Protein AF-A0A1Y5I5E0-F1 (afdb_monomer_lite)

Structure (mmCIF, N/CA/C/O backbone):
data_AF-A0A1Y5I5E0-F1
#
_entry.id   AF-A0A1Y5I5E0-F1
#
loop_
_atom_site.group_PDB
_atom_site.id
_atom_site.type_symbol
_atom_site.label_atom_id
_atom_site.label_alt_id
_atom_site.label_comp_id
_atom_site.label_asym_id
_atom_site.label_entity_id
_atom_site.label_seq_id
_atom_site.pdbx_PDB_ins_code
_atom_site.Cartn_x
_atom_site.Cartn_y
_atom_site.Cartn_z
_atom_site.occupancy
_atom_site.B_iso_or_equiv
_atom_site.auth_seq_id
_atom_site.auth_comp_id
_atom_site.auth_asym_id
_atom_site.auth_atom_id
_atom_site.pdbx_PDB_model_num
ATOM 1 N N . MET A 1 1 ? 6.675 11.523 -14.257 1.00 61.28 1 MET A N 1
ATOM 2 C CA . MET A 1 1 ? 7.959 10.793 -14.127 1.00 61.28 1 MET A CA 1
ATOM 3 C C . MET A 1 1 ? 7.717 9.589 -13.233 1.00 61.28 1 MET A C 1
ATOM 5 O O . MET A 1 1 ? 6.987 9.756 -12.260 1.00 61.28 1 MET A O 1
ATOM 9 N N . SER A 1 2 ? 8.264 8.410 -13.565 1.00 84.62 2 SER A N 1
ATOM 10 C CA . SER A 1 2 ? 8.149 7.237 -12.679 1.00 84.62 2 SER A CA 1
ATOM 11 C C . SER A 1 2 ? 8.796 7.558 -11.331 1.00 84.62 2 SER A C 1
ATOM 13 O O . SER A 1 2 ? 9.891 8.120 -11.283 1.00 84.62 2 SER A O 1
ATOM 15 N N . GLY A 1 3 ? 8.088 7.255 -10.244 1.00 94.44 3 GLY A N 1
ATOM 16 C CA . GLY A 1 3 ? 8.585 7.404 -8.873 1.00 94.44 3 GLY A CA 1
ATOM 17 C C . GLY A 1 3 ? 9.298 6.163 -8.343 1.00 94.44 3 GLY A C 1
ATOM 18 O O . GLY A 1 3 ? 9.653 6.130 -7.165 1.00 94.44 3 GLY A O 1
ATOM 19 N N . PHE A 1 4 ? 9.458 5.128 -9.171 1.00 97.75 4 PHE A N 1
ATOM 20 C CA . PHE A 1 4 ? 10.002 3.848 -8.745 1.00 97.75 4 PHE A CA 1
ATOM 21 C C . PHE A 1 4 ? 11.510 3.913 -8.489 1.00 97.75 4 PHE A C 1
ATOM 23 O O . PHE A 1 4 ? 12.301 4.343 -9.327 1.00 97.75 4 PHE A O 1
ATOM 30 N N . VAL A 1 5 ? 11.916 3.397 -7.333 1.00 97.25 5 VAL A N 1
ATOM 31 C CA . VAL A 1 5 ? 13.308 3.175 -6.950 1.00 97.25 5 VAL A CA 1
ATOM 32 C C . VAL A 1 5 ? 13.503 1.687 -6.695 1.00 97.25 5 VAL A C 1
ATOM 34 O O . VAL A 1 5 ? 12.958 1.124 -5.741 1.00 97.25 5 VAL A O 1
ATOM 37 N N . SER A 1 6 ? 14.308 1.052 -7.541 1.00 97.62 6 SER A N 1
ATOM 38 C CA . SER A 1 6 ? 14.596 -0.379 -7.459 1.00 97.62 6 SER A CA 1
ATOM 39 C C . SER A 1 6 ? 15.284 -0.765 -6.145 1.00 97.62 6 SER A C 1
ATOM 41 O O . SER A 1 6 ? 16.175 -0.070 -5.649 1.00 97.62 6 SER A O 1
ATOM 43 N N . LYS A 1 7 ? 14.903 -1.924 -5.595 1.00 97.19 7 LYS A N 1
ATOM 44 C CA . LYS A 1 7 ? 15.641 -2.602 -4.528 1.00 97.19 7 LYS A CA 1
ATOM 45 C C . LYS A 1 7 ? 16.471 -3.730 -5.136 1.00 97.19 7 LYS A C 1
ATOM 47 O O . LYS A 1 7 ? 15.912 -4.664 -5.699 1.00 97.19 7 LYS A O 1
ATOM 52 N N . ASP A 1 8 ? 17.786 -3.691 -4.934 1.00 95.62 8 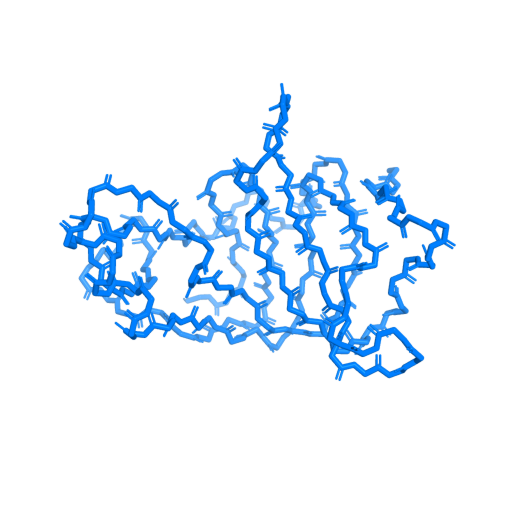ASP A N 1
ATOM 53 C CA . ASP A 1 8 ? 18.719 -4.735 -5.383 1.00 95.62 8 ASP A CA 1
ATOM 54 C C . ASP A 1 8 ? 18.631 -4.999 -6.905 1.00 95.62 8 ASP A C 1
ATOM 56 O O . ASP A 1 8 ? 18.681 -6.147 -7.334 1.00 95.62 8 ASP A O 1
ATOM 60 N N . GLN A 1 9 ? 18.449 -3.940 -7.708 1.00 95.88 9 GLN A N 1
ATOM 61 C CA . GLN A 1 9 ? 18.300 -3.990 -9.177 1.00 95.88 9 GLN A CA 1
ATOM 62 C C . GLN A 1 9 ? 17.100 -4.817 -9.683 1.00 95.88 9 GLN A C 1
ATOM 64 O O . GLN A 1 9 ? 17.037 -5.170 -10.858 1.00 95.88 9 GLN A O 1
ATOM 69 N N . ARG A 1 10 ? 16.117 -5.107 -8.822 1.00 97.38 10 ARG A N 1
ATOM 70 C CA . ARG A 1 10 ? 14.863 -5.757 -9.228 1.00 97.38 10 ARG A CA 1
ATOM 71 C C . ARG A 1 10 ? 14.026 -4.816 -10.108 1.00 97.38 10 ARG A C 1
ATOM 73 O O . ARG A 1 10 ? 14.005 -3.610 -9.830 1.00 97.38 10 ARG A O 1
ATOM 80 N N . PRO A 1 11 ? 13.331 -5.335 -11.133 1.00 97.00 11 PRO A N 1
ATOM 81 C CA . PRO A 1 11 ? 12.519 -4.516 -12.020 1.00 97.00 11 PRO A CA 1
ATOM 82 C C . PRO A 1 11 ? 11.303 -3.926 -11.297 1.00 97.00 11 PRO A C 1
ATOM 84 O O . PRO A 1 11 ? 10.827 -4.457 -10.286 1.00 97.00 11 PRO A O 1
ATOM 87 N N . GLU A 1 12 ? 10.803 -2.820 -11.843 1.00 97.81 12 GLU A N 1
ATOM 88 C CA . GLU A 1 12 ? 9.467 -2.316 -11.526 1.00 97.81 12 GLU A CA 1
ATOM 89 C C . GLU A 1 12 ? 8.427 -3.397 -11.876 1.00 97.81 12 GLU A C 1
ATOM 91 O O . GLU A 1 12 ? 8.617 -4.097 -12.875 1.00 97.81 12 GLU A O 1
ATOM 96 N N . PRO A 1 13 ? 7.365 -3.594 -11.069 1.00 97.88 13 PRO A N 1
ATOM 97 C CA . PRO A 1 13 ? 6.323 -4.545 -11.428 1.00 97.88 13 PRO A CA 1
ATOM 98 C C . PRO A 1 13 ? 5.703 -4.215 -12.785 1.00 97.88 13 PRO A C 1
ATOM 100 O O . PRO A 1 13 ? 5.530 -3.049 -13.143 1.00 97.88 13 PRO A O 1
ATOM 103 N N . GLU A 1 14 ? 5.305 -5.250 -13.512 1.00 97.06 14 GLU A N 1
ATOM 104 C CA . GLU A 1 14 ? 4.525 -5.072 -14.732 1.00 97.06 14 GLU A CA 1
ATOM 105 C C . GLU A 1 14 ? 3.117 -4.565 -14.395 1.00 97.06 14 GLU A C 1
ATOM 107 O O . GLU A 1 14 ? 2.578 -4.823 -13.311 1.00 97.06 14 GLU A O 1
ATOM 112 N N . LEU A 1 15 ? 2.490 -3.861 -15.341 1.00 97.19 15 LEU A N 1
ATOM 113 C CA . LEU A 1 15 ? 1.093 -3.463 -15.197 1.00 97.19 15 LEU A CA 1
ATOM 114 C C . LEU A 1 15 ? 0.214 -4.690 -14.939 1.00 97.19 15 LEU A C 1
ATOM 116 O O . LEU A 1 15 ? 0.399 -5.758 -15.515 1.00 97.19 15 LEU A O 1
ATOM 120 N N . SER A 1 16 ? -0.767 -4.520 -14.062 1.00 97.69 16 SER A N 1
ATOM 121 C CA . SER A 1 16 ? -1.657 -5.565 -13.554 1.00 97.69 16 SER A CA 1
ATOM 122 C C . SER A 1 16 ? -0.987 -6.686 -12.746 1.00 97.69 16 SER A C 1
ATOM 124 O O . SER A 1 16 ? -1.688 -7.569 -12.246 1.00 97.69 16 SER A O 1
ATOM 126 N N . GLN A 1 17 ? 0.333 -6.659 -12.522 1.00 98.00 17 GLN A N 1
ATOM 127 C CA . GLN A 1 17 ? 0.979 -7.633 -11.645 1.00 98.00 17 GLN A CA 1
ATOM 128 C C . GLN A 1 17 ? 0.425 -7.503 -10.220 1.00 98.00 17 GLN A C 1
ATOM 130 O O . GLN A 1 17 ? 0.343 -6.411 -9.654 1.00 98.00 17 GLN A O 1
ATOM 135 N N . ARG A 1 18 ? 0.059 -8.633 -9.600 1.00 98.19 18 ARG A N 1
ATOM 136 C CA . ARG A 1 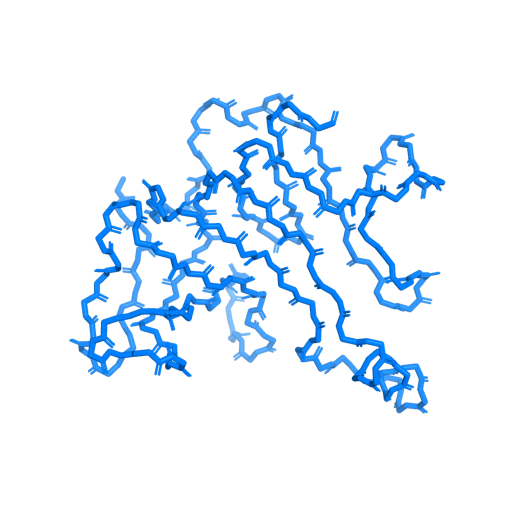18 ? -0.434 -8.627 -8.216 1.00 98.19 18 ARG A CA 1
ATOM 137 C C . ARG A 1 18 ? 0.702 -8.277 -7.255 1.00 98.19 18 ARG A C 1
ATOM 139 O O . ARG A 1 18 ? 1.705 -8.996 -7.174 1.00 98.19 18 ARG A O 1
ATOM 146 N N . VAL A 1 19 ? 0.509 -7.216 -6.479 1.00 98.75 19 VAL A N 1
ATOM 147 C CA . VAL A 1 19 ? 1.481 -6.718 -5.501 1.00 98.75 19 VAL A CA 1
ATOM 148 C C . VAL A 1 19 ? 0.828 -6.448 -4.150 1.00 98.75 19 VAL A C 1
ATOM 150 O O . VAL A 1 19 ? -0.389 -6.312 -4.021 1.00 98.75 19 VAL A O 1
ATOM 153 N N . LYS A 1 20 ? 1.665 -6.369 -3.121 1.00 98.50 20 LYS A N 1
ATOM 154 C CA . LYS A 1 20 ? 1.337 -5.841 -1.800 1.00 98.50 20 LYS A CA 1
ATOM 155 C C . LYS A 1 20 ? 2.148 -4.567 -1.586 1.00 98.50 20 LYS A C 1
ATOM 157 O O . LYS A 1 20 ? 3.365 -4.591 -1.739 1.00 98.50 20 LYS A O 1
ATOM 162 N N . VAL A 1 21 ? 1.501 -3.499 -1.141 1.00 98.62 21 VAL A N 1
ATOM 163 C CA . VAL A 1 21 ? 2.128 -2.202 -0.878 1.00 98.62 21 VAL A CA 1
ATOM 164 C C . VAL A 1 21 ? 1.916 -1.811 0.580 1.00 98.62 21 VAL A C 1
ATOM 166 O O . VAL A 1 21 ? 0.812 -1.925 1.116 1.00 98.62 21 VAL A O 1
ATOM 169 N N . HIS A 1 22 ? 2.976 -1.367 1.251 1.00 98.12 22 HIS A N 1
ATOM 170 C CA . HIS A 1 22 ? 2.897 -0.880 2.628 1.00 98.12 22 HIS A CA 1
ATOM 171 C C . HIS A 1 22 ? 3.866 0.268 2.872 1.00 98.12 22 HIS A C 1
ATOM 173 O O . HIS A 1 22 ? 4.904 0.363 2.223 1.00 98.12 22 HIS A O 1
ATOM 179 N N . ARG A 1 23 ? 3.568 1.115 3.859 1.00 96.81 23 ARG A N 1
ATOM 180 C CA . ARG A 1 23 ? 4.475 2.197 4.246 1.00 96.81 23 ARG A CA 1
ATOM 181 C C . ARG A 1 23 ? 5.819 1.624 4.700 1.00 96.81 23 ARG A C 1
ATOM 183 O O . ARG A 1 23 ? 5.860 0.671 5.488 1.00 96.81 23 ARG A O 1
ATOM 190 N N . ASN A 1 24 ? 6.912 2.205 4.218 1.00 96.88 24 ASN A N 1
ATOM 191 C CA . ASN A 1 24 ? 8.248 1.871 4.686 1.00 96.88 24 ASN A CA 1
ATOM 192 C C . ASN A 1 24 ? 8.540 2.640 5.981 1.00 96.88 24 ASN A C 1
ATOM 194 O O . ASN A 1 24 ? 8.749 3.850 5.964 1.00 96.88 24 ASN A O 1
ATOM 198 N N . LEU A 1 25 ? 8.554 1.931 7.110 1.00 94.44 25 LEU A N 1
ATOM 199 C CA . LEU A 1 25 ? 8.826 2.530 8.422 1.00 94.44 25 LEU A CA 1
ATOM 200 C C . LEU A 1 25 ? 10.307 2.888 8.632 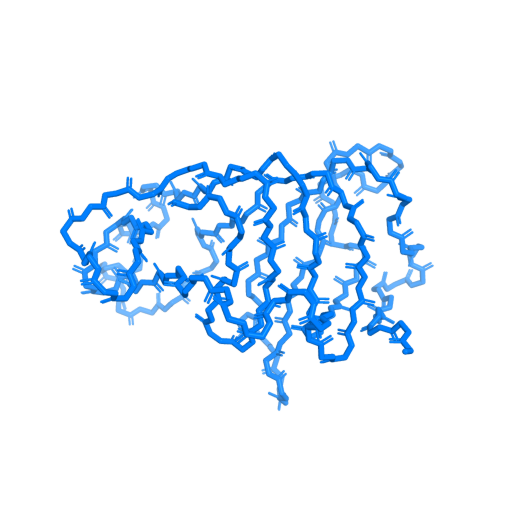1.00 94.44 25 LEU A C 1
ATOM 202 O O . LEU A 1 25 ? 10.618 3.627 9.556 1.00 94.44 25 LEU A O 1
ATOM 206 N N . ASN A 1 26 ? 11.199 2.390 7.770 1.00 93.88 26 ASN A N 1
ATOM 207 C CA . ASN A 1 26 ? 12.644 2.618 7.845 1.00 93.88 26 ASN A CA 1
ATOM 208 C C . ASN A 1 26 ? 13.129 3.691 6.854 1.00 93.88 26 ASN A C 1
ATOM 210 O O . ASN A 1 26 ? 14.336 3.856 6.668 1.00 93.88 26 ASN A O 1
ATOM 214 N N . ALA A 1 27 ? 12.215 4.386 6.172 1.00 92.50 27 ALA A N 1
ATOM 215 C CA . ALA A 1 27 ? 12.576 5.478 5.278 1.00 92.50 27 ALA A CA 1
ATOM 216 C C . ALA A 1 27 ? 13.218 6.623 6.084 1.00 92.50 27 ALA A C 1
ATOM 218 O O . ALA A 1 27 ? 12.640 7.094 7.059 1.00 92.50 27 ALA A O 1
ATOM 219 N N . LYS A 1 28 ? 14.416 7.067 5.680 1.00 87.81 28 LYS A N 1
ATOM 220 C CA . LYS A 1 28 ? 15.169 8.144 6.357 1.00 87.81 28 LYS A CA 1
ATOM 221 C C . LYS A 1 28 ? 14.848 9.555 5.835 1.00 87.81 28 LYS A C 1
ATOM 223 O O . LYS A 1 28 ? 15.443 10.516 6.304 1.00 87.81 28 LYS A O 1
ATOM 228 N N . GLY A 1 29 ? 13.951 9.671 4.856 1.00 88.06 29 GLY A N 1
ATOM 229 C CA . GLY A 1 29 ? 13.588 10.929 4.199 1.00 88.06 29 GLY A CA 1
ATOM 230 C C . GLY A 1 29 ? 12.078 11.051 4.016 1.00 88.06 29 GLY A C 1
ATOM 231 O O . GLY A 1 29 ? 11.314 10.698 4.915 1.00 88.06 29 GLY A O 1
ATOM 232 N N . ALA A 1 30 ? 11.650 11.527 2.845 1.00 88.94 30 ALA A N 1
ATOM 233 C CA . ALA A 1 30 ? 10.232 11.595 2.504 1.00 88.94 30 ALA A CA 1
ATOM 234 C C . ALA A 1 30 ? 9.551 10.213 2.643 1.00 88.94 30 ALA A C 1
ATOM 236 O O . ALA A 1 30 ? 10.192 9.184 2.389 1.00 88.94 30 ALA A O 1
ATOM 237 N N . PRO A 1 31 ? 8.268 10.158 3.057 1.00 92.56 31 PRO A N 1
ATOM 238 C CA . PRO A 1 31 ? 7.530 8.906 3.133 1.00 92.56 31 PRO A CA 1
ATOM 239 C C . PRO A 1 31 ? 7.523 8.185 1.784 1.00 92.56 31 PRO A C 1
ATOM 241 O O . PRO A 1 31 ? 7.158 8.758 0.764 1.00 92.56 31 PRO A O 1
ATOM 244 N N . VAL A 1 32 ? 7.897 6.909 1.804 1.00 97.25 32 VAL A N 1
ATOM 245 C CA . VAL A 1 32 ? 7.796 6.017 0.648 1.00 97.25 32 VAL A CA 1
ATOM 246 C C . VAL A 1 32 ? 7.121 4.717 1.052 1.00 97.25 32 VAL A C 1
ATOM 248 O O . VAL A 1 32 ? 7.116 4.317 2.225 1.00 97.25 32 VAL A O 1
ATOM 251 N N . TYR A 1 33 ? 6.577 4.031 0.061 1.00 98.31 33 TYR A N 1
ATOM 252 C CA . TYR A 1 33 ? 5.941 2.738 0.207 1.00 98.31 33 TYR A CA 1
ATOM 253 C C . TYR A 1 33 ? 6.837 1.652 -0.377 1.00 98.31 33 TYR A C 1
ATOM 255 O O . TYR A 1 33 ? 7.456 1.833 -1.419 1.00 98.31 33 TYR A O 1
ATOM 263 N N . SER A 1 34 ? 6.933 0.522 0.317 1.00 98.62 34 SER A N 1
ATOM 264 C CA . SER A 1 34 ? 7.566 -0.692 -0.188 1.00 98.62 34 SER A CA 1
ATOM 265 C C . SER A 1 34 ? 6.577 -1.465 -1.048 1.00 98.62 34 SER A C 1
ATOM 267 O O . SER A 1 34 ? 5.452 -1.719 -0.613 1.00 98.62 34 SER A O 1
ATOM 269 N N . ILE A 1 35 ? 7.028 -1.889 -2.227 1.00 98.75 35 ILE A N 1
ATOM 270 C CA . ILE A 1 35 ? 6.255 -2.696 -3.171 1.00 98.75 35 ILE A CA 1
ATOM 271 C C . ILE A 1 35 ? 6.776 -4.129 -3.104 1.00 98.75 35 ILE A C 1
ATOM 273 O O . ILE A 1 35 ? 7.957 -4.382 -3.337 1.00 98.75 35 ILE A O 1
ATOM 277 N N . VAL A 1 36 ? 5.905 -5.070 -2.756 1.00 98.81 36 VAL A N 1
ATOM 278 C CA . VAL A 1 36 ? 6.205 -6.499 -2.628 1.00 98.81 36 VAL A CA 1
ATOM 279 C C . VAL A 1 36 ? 5.504 -7.248 -3.751 1.00 98.81 36 VAL A C 1
ATOM 281 O O . VAL A 1 36 ? 4.277 -7.218 -3.835 1.00 98.81 36 VAL A O 1
ATOM 284 N N . ALA A 1 37 ? 6.260 -7.958 -4.585 1.00 98.50 37 ALA A N 1
ATOM 285 C CA . ALA A 1 37 ? 5.671 -8.797 -5.622 1.00 98.50 37 ALA A CA 1
ATOM 286 C C . ALA A 1 37 ? 4.961 -10.002 -4.988 1.00 98.50 37 ALA A C 1
ATOM 288 O O . ALA A 1 37 ? 5.517 -10.664 -4.112 1.00 98.50 37 ALA A O 1
ATOM 289 N N . LEU A 1 38 ? 3.736 -10.315 -5.419 1.00 98.38 38 LEU A N 1
ATOM 290 C CA . LEU A 1 38 ? 2.998 -11.506 -4.961 1.00 98.38 38 LEU A CA 1
ATOM 291 C C . LEU A 1 38 ? 3.008 -12.647 -5.991 1.00 98.38 38 LEU A C 1
ATOM 293 O O . LEU A 1 38 ? 2.453 -13.720 -5.749 1.00 98.38 38 LEU A O 1
ATOM 297 N N . SER A 1 39 ? 3.680 -12.432 -7.118 1.00 95.25 39 SER A N 1
ATOM 298 C CA . SER A 1 39 ? 3.833 -13.356 -8.241 1.00 95.25 39 SER A CA 1
ATOM 299 C C . SER A 1 39 ? 5.194 -13.144 -8.922 1.00 95.25 39 SER A C 1
ATOM 301 O O . SER A 1 39 ? 5.922 -12.214 -8.567 1.00 95.25 39 SER A O 1
ATOM 303 N N . GLY A 1 40 ? 5.537 -14.010 -9.879 1.00 93.31 40 GLY A N 1
ATOM 304 C CA . GLY A 1 40 ? 6.787 -13.931 -10.641 1.00 93.31 40 GLY A CA 1
ATOM 305 C C . GLY A 1 40 ? 8.033 -14.350 -9.853 1.00 93.31 40 GLY A C 1
ATOM 306 O O . GLY A 1 40 ? 7.950 -14.880 -8.743 1.00 93.31 40 GLY A O 1
ATOM 307 N N . GLU A 1 41 ? 9.205 -14.098 -10.436 1.00 94.56 41 GLU A N 1
ATOM 308 C CA . GLU A 1 41 ? 10.512 -14.511 -9.901 1.00 94.56 41 GLU A CA 1
ATOM 309 C C . GLU A 1 41 ? 10.807 -13.925 -8.507 1.00 94.56 41 GLU A C 1
ATOM 311 O O . GLU A 1 41 ? 11.424 -14.558 -7.647 1.00 94.56 41 GLU A O 1
ATOM 316 N N . HIS A 1 42 ? 10.333 -12.707 -8.245 1.00 96.75 42 HIS A N 1
ATOM 317 C CA . HIS A 1 42 ? 10.561 -11.999 -6.985 1.00 96.75 42 HIS A CA 1
ATOM 318 C C . HIS A 1 42 ? 9.400 -12.129 -5.992 1.00 96.75 42 HIS A C 1
ATOM 320 O O . HIS A 1 42 ? 9.259 -11.297 -5.093 1.00 96.75 42 HIS A O 1
ATOM 326 N N . LYS A 1 43 ? 8.574 -13.176 -6.117 1.00 97.75 43 LYS A N 1
ATOM 327 C CA . LYS A 1 43 ? 7.445 -13.432 -5.214 1.00 97.75 43 LYS A CA 1
ATOM 328 C C . LYS A 1 43 ? 7.855 -13.347 -3.738 1.00 97.75 43 LYS A C 1
ATOM 330 O O . LYS A 1 43 ? 8.839 -13.944 -3.304 1.00 97.75 43 LYS A O 1
ATOM 335 N N . ASN A 1 44 ? 7.047 -12.627 -2.962 1.00 97.75 44 ASN A N 1
ATOM 336 C CA . ASN A 1 44 ? 7.218 -12.307 -1.544 1.00 97.75 44 ASN A CA 1
ATOM 337 C C . ASN A 1 44 ? 8.467 -11.474 -1.204 1.00 97.75 44 ASN A C 1
ATOM 339 O O . ASN A 1 44 ? 8.825 -11.366 -0.030 1.00 97.75 44 ASN A O 1
ATOM 343 N N . LYS A 1 45 ? 9.115 -10.849 -2.193 1.00 98.12 45 LYS A N 1
ATOM 344 C CA . LYS A 1 45 ? 10.243 -9.933 -1.985 1.00 98.12 45 LYS A CA 1
ATOM 345 C C . LYS A 1 45 ? 9.825 -8.497 -2.287 1.00 98.12 45 LYS A C 1
ATOM 347 O O . LYS A 1 45 ? 9.011 -8.246 -3.172 1.00 98.12 45 LYS A O 1
ATOM 352 N N . VAL A 1 46 ? 10.411 -7.546 -1.556 1.00 98.50 46 VAL A N 1
ATOM 353 C CA . VAL A 1 46 ? 10.317 -6.119 -1.900 1.00 98.50 46 VAL A CA 1
ATOM 354 C C . VAL A 1 46 ? 11.079 -5.902 -3.206 1.00 98.50 46 VAL A C 1
ATOM 356 O O . VAL A 1 46 ? 12.277 -6.172 -3.246 1.00 98.50 46 VAL A O 1
ATOM 359 N N . VAL A 1 47 ? 10.417 -5.443 -4.262 1.00 98.50 47 VAL A N 1
ATOM 360 C CA . VAL A 1 47 ? 11.057 -5.167 -5.563 1.00 98.50 47 VAL A CA 1
ATOM 361 C C . VAL A 1 47 ? 11.557 -3.730 -5.668 1.00 98.50 47 VAL A C 1
ATOM 363 O O . VAL A 1 47 ? 12.552 -3.463 -6.329 1.00 98.50 47 VAL A O 1
ATOM 366 N N . GLY A 1 48 ? 10.938 -2.814 -4.932 1.00 98.25 48 GLY A N 1
ATOM 367 C CA . GLY A 1 48 ? 11.360 -1.425 -4.891 1.00 98.25 48 GLY A CA 1
ATOM 368 C C . GLY A 1 48 ? 10.480 -0.586 -3.987 1.00 98.25 48 GLY A C 1
ATOM 369 O O . GLY A 1 48 ? 9.711 -1.106 -3.166 1.00 98.25 48 GLY A O 1
ATOM 370 N N . TYR A 1 49 ? 10.631 0.719 -4.138 1.00 98.25 49 TYR A N 1
ATOM 371 C CA . TYR A 1 49 ? 9.936 1.723 -3.354 1.00 98.25 49 TYR A CA 1
ATOM 372 C C . TYR A 1 49 ? 9.435 2.840 -4.256 1.00 98.25 49 TYR A C 1
ATOM 374 O O . TYR A 1 49 ? 10.071 3.135 -5.262 1.00 98.25 49 TYR A O 1
ATOM 382 N N . ALA A 1 50 ? 8.349 3.496 -3.868 1.00 98.00 50 ALA A N 1
ATOM 383 C CA . ALA A 1 50 ? 7.916 4.730 -4.510 1.00 98.00 50 ALA A CA 1
ATOM 384 C C . ALA A 1 50 ? 7.194 5.642 -3.505 1.00 98.00 50 ALA A C 1
ATOM 386 O O . ALA A 1 50 ? 6.602 5.131 -2.545 1.00 98.00 50 ALA A O 1
ATOM 387 N N . PRO A 1 51 ? 7.235 6.974 -3.685 1.00 97.44 51 PRO A N 1
ATOM 388 C CA . PRO A 1 51 ? 6.416 7.904 -2.905 1.00 97.44 51 PRO A CA 1
ATOM 389 C C . PRO A 1 51 ? 4.920 7.644 -3.093 1.00 97.44 51 PRO A C 1
ATOM 391 O O . PRO A 1 51 ? 4.165 7.622 -2.119 1.00 97.44 51 PRO A O 1
ATOM 394 N N . SER A 1 52 ? 4.527 7.385 -4.343 1.00 97.56 52 SER A N 1
ATOM 395 C CA . SER A 1 52 ? 3.166 7.068 -4.736 1.00 97.56 52 SER A CA 1
ATOM 396 C C . SER A 1 52 ? 3.101 5.768 -5.536 1.00 97.56 52 SER A C 1
ATOM 398 O O . SER A 1 52 ? 3.933 5.528 -6.409 1.00 97.56 52 SER A O 1
ATOM 400 N N . VAL A 1 53 ? 2.129 4.913 -5.207 1.00 98.38 53 VAL A N 1
ATOM 401 C CA . VAL A 1 53 ? 1.874 3.637 -5.889 1.00 98.38 53 VAL A CA 1
ATOM 402 C C . VAL A 1 53 ? 0.387 3.512 -6.126 1.00 98.38 53 VAL A C 1
ATOM 404 O O . VAL A 1 53 ? -0.403 3.546 -5.180 1.00 98.38 53 VAL A O 1
ATOM 407 N N . GLU A 1 54 ? 0.019 3.336 -7.384 1.00 98.12 54 GLU A N 1
ATOM 408 C CA . GLU A 1 54 ? -1.359 3.134 -7.781 1.00 98.12 54 GLU A CA 1
ATOM 409 C C . GLU A 1 54 ? -1.675 1.645 -7.948 1.00 98.12 54 GLU A C 1
ATOM 411 O O . GLU A 1 54 ? -0.888 0.876 -8.511 1.00 98.12 54 GLU A O 1
ATOM 416 N N . LEU A 1 55 ? -2.841 1.245 -7.446 1.00 98.50 55 LEU A N 1
ATOM 417 C CA . LEU A 1 55 ? -3.377 -0.102 -7.509 1.00 98.50 55 LEU A CA 1
ATOM 418 C C . LEU A 1 55 ? -4.841 -0.092 -7.974 1.00 98.50 55 LEU A C 1
ATOM 420 O O . LEU A 1 55 ? -5.606 0.799 -7.604 1.00 98.50 55 LEU A O 1
ATOM 424 N N . ALA A 1 56 ? -5.239 -1.144 -8.685 1.00 98.19 56 ALA A N 1
ATOM 425 C CA . ALA A 1 56 ? -6.634 -1.499 -8.955 1.00 98.19 56 ALA A CA 1
ATOM 426 C C . ALA A 1 56 ? -7.042 -2.780 -8.197 1.00 98.19 56 ALA A C 1
ATOM 428 O O . ALA A 1 56 ? -6.176 -3.560 -7.784 1.00 98.19 56 ALA A O 1
ATOM 429 N N . ASP A 1 57 ? -8.346 -3.010 -8.011 1.00 97.62 57 ASP A N 1
ATOM 430 C CA . ASP A 1 57 ? -8.917 -4.177 -7.311 1.00 97.62 57 ASP A CA 1
ATOM 431 C C . ASP A 1 57 ? -8.266 -4.416 -5.940 1.00 97.62 57 ASP A C 1
ATOM 433 O O . ASP A 1 57 ? -7.645 -5.461 -5.664 1.00 97.62 57 ASP A O 1
ATOM 437 N N . VAL A 1 58 ? -8.348 -3.383 -5.104 1.00 98.31 58 VAL A N 1
ATOM 438 C CA . VAL A 1 58 ? -7.544 -3.242 -3.897 1.00 98.31 58 VAL A CA 1
ATOM 439 C C . VAL A 1 58 ? -8.249 -3.859 -2.700 1.00 98.31 58 VAL A C 1
ATOM 441 O O . VAL A 1 58 ? -9.380 -3.519 -2.377 1.00 98.31 58 VAL A O 1
ATOM 444 N N . GLU A 1 59 ? -7.537 -4.714 -1.976 1.00 98.25 59 GLU A N 1
ATOM 445 C CA . GLU A 1 59 ? -7.917 -5.215 -0.659 1.00 98.25 59 GLU A CA 1
ATOM 446 C C . GLU A 1 59 ? -7.012 -4.611 0.414 1.00 98.25 59 GLU A C 1
ATOM 448 O O . GLU A 1 59 ? -5.783 -4.735 0.360 1.00 98.25 59 GLU A O 1
ATOM 453 N N . LEU A 1 60 ? -7.617 -4.019 1.439 1.00 98.19 60 LEU A N 1
ATOM 454 C CA . LEU A 1 60 ? -6.904 -3.487 2.594 1.00 98.19 60 LEU A CA 1
ATOM 455 C C . LEU A 1 60 ? -6.845 -4.546 3.687 1.00 98.19 60 LEU A C 1
ATOM 457 O O . LEU A 1 60 ? -7.865 -5.059 4.152 1.00 98.19 60 LEU A O 1
ATOM 461 N N . LYS A 1 61 ? -5.630 -4.880 4.114 1.00 98.12 61 LYS A N 1
ATOM 462 C CA . LYS A 1 61 ? -5.389 -5.955 5.078 1.00 98.12 61 LYS A CA 1
ATOM 463 C C . LYS A 1 61 ? -4.670 -5.428 6.302 1.00 98.12 61 LYS A C 1
ATOM 465 O O . LYS A 1 61 ? -3.781 -4.585 6.208 1.00 98.12 61 LYS A O 1
ATOM 470 N N . VAL A 1 62 ? -5.042 -5.985 7.451 1.00 98.00 62 VAL A N 1
ATOM 471 C CA . VAL A 1 62 ? -4.400 -5.757 8.746 1.00 98.00 62 VAL A CA 1
ATOM 472 C C . VAL A 1 62 ? -4.152 -7.115 9.398 1.00 98.00 62 VAL A C 1
ATOM 474 O O . VAL A 1 62 ? -5.073 -7.909 9.573 1.00 98.00 62 VAL A O 1
ATOM 477 N N . SER A 1 63 ? -2.907 -7.396 9.775 1.00 97.38 63 SER A N 1
ATOM 478 C CA . SER A 1 63 ? -2.563 -8.555 10.599 1.00 97.38 63 SER A CA 1
ATOM 479 C C . SER A 1 63 ? -2.970 -8.290 12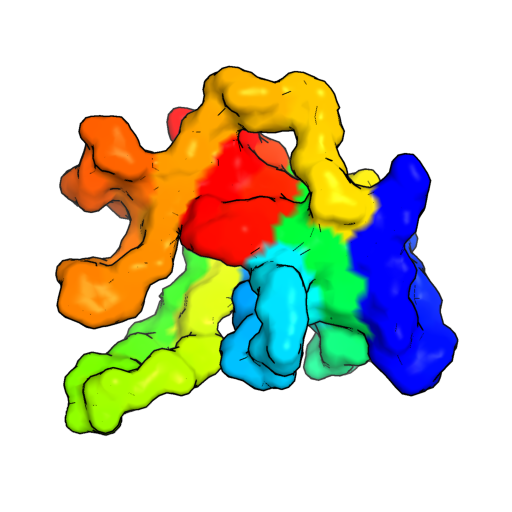.048 1.00 97.38 63 SER A C 1
ATOM 481 O O . SER A 1 63 ? -2.297 -7.540 12.756 1.00 97.38 63 SER A O 1
ATOM 483 N N . ALA A 1 64 ? -4.040 -8.935 12.520 1.00 97.06 64 ALA A N 1
ATOM 484 C CA . ALA A 1 64 ? -4.511 -8.792 13.901 1.00 97.06 64 ALA A CA 1
ATOM 485 C C . ALA A 1 64 ? -3.465 -9.246 14.940 1.00 97.06 64 ALA A C 1
ATOM 487 O O . ALA A 1 64 ? -3.371 -8.685 16.030 1.00 97.06 64 ALA A O 1
ATOM 488 N N . ALA A 1 65 ? -2.648 -10.256 14.621 1.00 96.50 65 ALA A N 1
ATOM 489 C CA . ALA A 1 65 ? -1.566 -10.704 15.500 1.00 96.50 65 ALA A CA 1
ATOM 490 C C . ALA A 1 65 ? -0.469 -9.635 15.642 1.00 96.50 65 ALA A C 1
ATOM 492 O O . ALA A 1 65 ? -0.063 -9.302 16.756 1.00 96.50 65 ALA A O 1
ATOM 493 N N . SER A 1 66 ? -0.029 -9.054 14.525 1.00 96.25 66 SER A N 1
ATOM 494 C CA . SER A 1 66 ? 1.002 -8.011 14.526 1.00 96.25 66 SER A CA 1
ATOM 495 C C . SER A 1 66 ? 0.476 -6.676 15.066 1.00 96.25 66 SER A C 1
ATOM 497 O O . SER A 1 66 ? 1.225 -5.962 15.728 1.00 96.25 66 SER A O 1
ATOM 499 N N . HIS A 1 67 ? -0.809 -6.367 14.864 1.00 97.50 67 HIS A N 1
ATOM 500 C CA . HIS A 1 67 ? -1.474 -5.205 15.464 1.00 97.50 67 HIS A CA 1
ATOM 501 C C . HIS A 1 67 ? -1.535 -5.308 16.992 1.00 97.50 67 HIS A C 1
ATOM 503 O O . HIS A 1 67 ? -1.106 -4.382 17.674 1.00 97.50 67 HIS A O 1
ATOM 509 N N . ARG A 1 68 ? -1.933 -6.465 17.547 1.00 97.12 68 ARG A N 1
ATOM 510 C CA . ARG A 1 68 ? -1.867 -6.715 19.002 1.00 97.12 68 ARG A CA 1
ATOM 511 C C . ARG A 1 68 ? -0.465 -6.475 19.561 1.00 97.12 68 ARG A C 1
ATOM 513 O O . ARG A 1 68 ? -0.323 -5.919 20.646 1.00 97.12 68 ARG A O 1
ATOM 520 N N . ARG A 1 69 ? 0.570 -6.856 18.806 1.00 97.06 69 ARG A N 1
ATOM 521 C CA . ARG A 1 69 ? 1.964 -6.572 19.161 1.00 97.06 69 ARG A CA 1
ATOM 522 C C . ARG A 1 69 ? 2.264 -5.068 19.182 1.00 97.06 69 ARG A C 1
ATOM 524 O O . ARG A 1 69 ? 2.885 -4.622 20.137 1.00 97.06 69 ARG A O 1
ATOM 531 N N . VAL A 1 70 ? 1.798 -4.299 18.191 1.00 96.94 70 VAL A N 1
ATOM 532 C CA . VAL A 1 70 ? 1.940 -2.827 18.174 1.00 96.94 70 VAL A CA 1
ATOM 533 C C . VAL A 1 70 ? 1.295 -2.190 19.398 1.00 96.94 70 VAL A C 1
ATOM 535 O O . VAL A 1 70 ? 1.921 -1.350 20.032 1.00 96.94 70 VAL A O 1
ATOM 538 N N . ILE A 1 71 ? 0.079 -2.606 19.759 1.00 97.62 71 ILE A N 1
ATOM 539 C CA . ILE A 1 71 ? -0.615 -2.073 20.940 1.00 97.62 71 ILE A CA 1
ATOM 540 C C . ILE A 1 71 ? 0.144 -2.405 22.225 1.00 97.62 71 ILE A C 1
ATOM 542 O O . ILE A 1 71 ? 0.345 -1.531 23.059 1.00 97.62 71 ILE A O 1
ATOM 546 N N . ARG A 1 72 ? 0.602 -3.653 22.370 1.00 97.44 72 ARG A N 1
ATOM 547 C CA . ARG A 1 72 ? 1.338 -4.100 23.558 1.00 97.44 72 ARG A CA 1
ATOM 548 C C . ARG A 1 72 ? 2.679 -3.388 23.723 1.00 97.44 72 ARG A C 1
ATOM 550 O O . ARG A 1 72 ? 3.052 -3.049 24.837 1.00 97.44 72 ARG A O 1
ATOM 557 N N . GLU A 1 73 ? 3.428 -3.236 22.636 1.00 97.06 73 GLU A N 1
ATOM 558 C CA . GLU A 1 73 ? 4.794 -2.699 22.674 1.00 97.06 73 GLU A CA 1
ATOM 559 C C . GLU A 1 73 ? 4.825 -1.171 22.545 1.00 97.06 73 GLU A C 1
ATOM 561 O O . GLU A 1 73 ? 5.853 -0.565 22.818 1.00 97.06 73 GLU A O 1
ATOM 566 N N . GLY A 1 74 ? 3.733 -0.533 22.109 1.00 96.19 74 GLY A N 1
ATOM 567 C CA . GLY A 1 74 ? 3.686 0.910 21.845 1.00 96.19 74 GLY A CA 1
ATOM 568 C C . GLY A 1 74 ? 4.525 1.347 20.636 1.00 96.19 74 GLY A C 1
ATOM 569 O O . GLY A 1 74 ? 4.633 2.536 20.348 1.00 96.19 74 GLY A O 1
ATOM 570 N N . VAL A 1 75 ? 5.109 0.396 19.899 1.00 94.81 75 VAL A N 1
ATOM 571 C CA . VAL A 1 75 ? 6.019 0.647 18.777 1.00 94.81 75 VAL A CA 1
ATOM 572 C C . VAL A 1 75 ? 5.389 0.162 17.476 1.00 94.81 75 VAL A C 1
ATOM 574 O O . VAL A 1 75 ? 4.889 -0.960 17.375 1.00 94.81 75 VAL A O 1
ATOM 577 N N . ARG A 1 76 ? 5.420 1.013 16.443 1.00 93.75 76 ARG A N 1
ATOM 578 C CA . ARG A 1 76 ? 4.904 0.667 15.112 1.00 93.75 76 ARG A CA 1
ATOM 579 C C . ARG A 1 76 ? 5.743 -0.448 14.486 1.00 93.75 76 ARG A C 1
ATOM 581 O O . ARG A 1 76 ? 6.965 -0.372 14.443 1.00 93.75 76 ARG A O 1
ATOM 588 N N . ASN A 1 77 ? 5.067 -1.435 13.911 1.00 95.88 77 ASN A N 1
ATOM 589 C CA . ASN A 1 77 ? 5.648 -2.420 13.001 1.00 95.88 77 ASN A CA 1
ATOM 590 C C . ASN A 1 77 ? 4.842 -2.441 11.692 1.00 95.88 77 ASN A C 1
ATOM 592 O O . ASN A 1 77 ? 3.748 -1.876 11.625 1.00 95.88 77 ASN A O 1
ATOM 596 N N . VAL A 1 78 ? 5.363 -3.070 10.638 1.00 96.31 78 VAL A N 1
ATOM 597 C CA . VAL A 1 78 ? 4.577 -3.276 9.414 1.00 96.31 78 VAL A CA 1
ATOM 598 C C . VAL A 1 78 ? 3.564 -4.391 9.665 1.00 96.31 78 VAL A C 1
ATOM 600 O O . VAL A 1 78 ? 3.934 -5.550 9.838 1.00 96.31 78 VAL A O 1
ATOM 603 N N . HIS A 1 79 ? 2.281 -4.044 9.654 1.00 96.94 79 HIS A N 1
ATOM 604 C CA . HIS A 1 79 ? 1.180 -4.996 9.848 1.00 96.94 79 HIS A CA 1
ATOM 605 C C . HIS A 1 79 ? -0.063 -4.678 9.026 1.00 96.94 79 HIS A C 1
ATOM 607 O O . HIS A 1 79 ? -1.023 -5.442 9.077 1.00 96.94 79 HIS A O 1
ATOM 613 N N . SER A 1 80 ? -0.054 -3.583 8.275 1.00 97.62 80 SER A N 1
ATOM 614 C CA . SER A 1 80 ? -1.122 -3.229 7.358 1.00 97.62 80 SER A CA 1
ATOM 615 C C . SER A 1 80 ? -0.567 -3.008 5.960 1.00 97.62 80 SER A C 1
ATOM 617 O O . SER A 1 80 ? 0.602 -2.644 5.794 1.00 97.62 80 SER A O 1
ATOM 619 N N . TRP A 1 81 ? -1.379 -3.313 4.953 1.00 98.38 81 TRP A N 1
ATOM 620 C CA . TRP A 1 81 ? -0.998 -3.178 3.554 1.00 98.38 81 TRP A CA 1
ATOM 621 C C . TRP A 1 81 ? -2.213 -3.158 2.629 1.00 98.38 81 TRP A C 1
ATOM 623 O O . TRP A 1 81 ? -3.259 -3.718 2.958 1.00 98.38 81 TRP A O 1
ATOM 633 N N . ALA A 1 82 ? -2.031 -2.562 1.456 1.00 98.50 82 ALA A N 1
ATOM 634 C CA . ALA A 1 82 ? -2.937 -2.678 0.322 1.00 98.50 82 ALA A CA 1
ATOM 635 C C . ALA A 1 82 ? -2.439 -3.801 -0.598 1.00 98.50 82 ALA A C 1
ATOM 637 O O . ALA A 1 82 ? -1.240 -3.907 -0.856 1.00 98.50 82 ALA A O 1
ATOM 638 N N . VAL A 1 83 ? -3.330 -4.672 -1.059 1.00 98.69 83 VAL A N 1
ATOM 639 C CA . VAL A 1 83 ? -3.037 -5.702 -2.066 1.00 98.69 83 VAL A CA 1
ATOM 640 C C . VAL A 1 83 ? -3.879 -5.411 -3.287 1.00 98.69 83 VAL A C 1
ATOM 642 O O . VAL A 1 83 ? -5.089 -5.312 -3.158 1.00 98.69 83 VAL A O 1
ATOM 645 N N . GLY A 1 84 ? -3.260 -5.306 -4.453 1.00 98.38 84 GLY A N 1
ATOM 646 C CA . GLY A 1 84 ? -3.949 -4.900 -5.671 1.00 98.38 84 GLY A CA 1
ATOM 647 C C . GLY A 1 84 ? -3.168 -5.264 -6.925 1.00 98.38 84 GLY A C 1
ATOM 648 O O . GLY A 1 84 ? -2.078 -5.842 -6.852 1.00 98.38 84 GLY A O 1
ATOM 649 N N . ASN A 1 85 ? -3.749 -4.925 -8.065 1.00 98.56 85 ASN A N 1
ATOM 650 C CA . ASN A 1 85 ? -3.135 -5.010 -9.382 1.00 98.56 85 ASN A CA 1
ATOM 651 C C . ASN A 1 85 ? -2.329 -3.730 -9.608 1.00 98.56 85 ASN A C 1
ATOM 653 O O . ASN A 1 85 ? -2.870 -2.639 -9.458 1.00 98.56 85 ASN A O 1
ATOM 657 N N . TYR A 1 86 ? -1.037 -3.858 -9.896 1.00 98.56 86 TYR A N 1
ATOM 658 C CA . TYR A 1 86 ? -0.140 -2.716 -10.046 1.00 98.56 86 TYR A CA 1
ATOM 659 C C . TYR A 1 86 ? -0.513 -1.842 -11.249 1.00 98.56 86 TYR A C 1
ATOM 661 O O . TYR A 1 86 ? -0.634 -2.355 -12.357 1.00 98.56 86 TYR A O 1
ATOM 669 N N . MET A 1 87 ? -0.664 -0.534 -11.042 1.00 98.12 87 MET A N 1
ATOM 670 C CA . MET A 1 87 ? -1.002 0.420 -12.108 1.00 98.12 87 MET A CA 1
ATOM 671 C C . MET A 1 87 ? 0.126 1.413 -12.411 1.00 98.12 87 MET A C 1
ATOM 673 O O . MET A 1 87 ? 0.164 1.984 -13.497 1.00 98.12 87 MET A O 1
ATOM 677 N N . GLY A 1 88 ? 1.066 1.599 -11.482 1.00 97.75 88 GLY A N 1
ATOM 678 C CA . GLY A 1 88 ? 2.241 2.445 -11.683 1.00 97.75 88 GLY A CA 1
ATOM 679 C C . GLY A 1 88 ? 2.803 3.022 -10.387 1.00 97.75 88 GLY A C 1
ATOM 680 O O . GLY A 1 88 ? 2.163 2.978 -9.332 1.00 97.75 88 GLY A O 1
ATOM 681 N N . SER A 1 89 ? 4.011 3.576 -10.484 1.00 98.19 89 SER A N 1
ATOM 682 C CA . SER A 1 89 ? 4.690 4.300 -9.408 1.00 98.19 89 SER A CA 1
ATOM 683 C C . SER A 1 89 ? 4.963 5.738 -9.817 1.00 98.19 89 SER A C 1
ATOM 685 O O . SER A 1 89 ? 5.470 6.007 -10.908 1.00 98.19 89 SER A O 1
ATOM 687 N N . PHE A 1 90 ? 4.718 6.674 -8.909 1.00 97.19 90 PHE A N 1
ATOM 688 C CA . PHE A 1 90 ? 4.801 8.101 -9.188 1.00 97.19 90 PHE A CA 1
ATOM 689 C C . PHE A 1 90 ? 5.499 8.853 -8.055 1.00 97.19 90 PHE A C 1
ATOM 691 O O . PHE A 1 90 ? 5.599 8.373 -6.924 1.00 97.19 90 PHE A O 1
ATOM 698 N N . VAL A 1 91 ? 6.028 10.032 -8.379 1.00 96.38 91 VAL A N 1
ATOM 699 C CA . VAL A 1 91 ? 6.550 10.962 -7.364 1.00 96.38 91 VAL A CA 1
ATOM 700 C C . VAL A 1 91 ? 5.392 11.611 -6.605 1.00 96.38 91 VAL A C 1
ATOM 702 O O . VAL A 1 91 ? 5.434 11.697 -5.385 1.00 96.38 91 VAL A O 1
ATOM 705 N N . GLU A 1 92 ? 4.342 11.980 -7.333 1.00 95.62 92 GLU A N 1
ATOM 706 C CA . GLU A 1 92 ? 3.095 12.562 -6.836 1.00 95.62 92 GLU A CA 1
ATOM 707 C C . GLU A 1 92 ? 1.918 11.743 -7.383 1.00 95.62 92 GLU A C 1
ATOM 709 O O . GLU A 1 92 ? 2.063 11.146 -8.455 1.00 95.62 92 GLU A O 1
ATOM 714 N N . PRO A 1 93 ? 0.761 11.701 -6.702 1.00 95.69 93 PRO A N 1
ATOM 715 C CA . PRO A 1 93 ? -0.420 11.019 -7.218 1.00 95.69 93 PRO A CA 1
ATOM 716 C C . PRO A 1 93 ? -0.817 11.523 -8.617 1.00 95.69 93 PRO A C 1
ATOM 718 O O . PRO A 1 93 ? -0.689 12.719 -8.896 1.00 95.69 93 PRO A O 1
ATOM 721 N N . PRO A 1 94 ? -1.331 10.650 -9.502 1.00 94.69 94 PRO A N 1
ATOM 722 C CA . PRO A 1 94 ? -1.943 11.085 -10.755 1.00 94.69 94 PRO A CA 1
ATOM 723 C C . PRO A 1 94 ? -3.082 12.089 -10.518 1.00 94.69 94 PRO A C 1
ATOM 725 O O . PRO A 1 94 ? -3.761 12.028 -9.493 1.00 94.69 94 PRO A O 1
ATOM 728 N N . SER A 1 95 ? -3.335 12.977 -11.486 1.00 93.56 95 SER A N 1
ATOM 729 C CA . SER A 1 95 ? -4.354 14.040 -11.386 1.00 93.56 95 SER A CA 1
ATOM 730 C C . SER A 1 95 ? -5.765 13.530 -11.092 1.00 93.56 95 SER A C 1
ATOM 732 O O . SER A 1 95 ? -6.554 14.236 -10.474 1.00 93.56 95 SER A O 1
ATOM 734 N N . ASP A 1 96 ? -6.071 12.292 -11.481 1.00 92.81 96 ASP A N 1
ATOM 735 C CA . ASP A 1 96 ? -7.354 11.641 -11.201 1.00 92.81 96 ASP A CA 1
ATOM 736 C C . ASP A 1 96 ? -7.631 11.493 -9.692 1.00 92.81 96 ASP A C 1
ATOM 738 O O . ASP A 1 96 ? -8.773 11.277 -9.300 1.00 92.81 96 ASP A O 1
ATOM 742 N N . PHE A 1 97 ? -6.604 11.603 -8.840 1.00 94.50 97 PHE A N 1
ATOM 743 C CA . PHE A 1 97 ? -6.713 11.473 -7.386 1.00 94.50 97 PHE A CA 1
ATOM 744 C C . PHE A 1 97 ? -6.805 12.810 -6.629 1.00 94.50 97 PHE A C 1
ATOM 746 O O . PHE A 1 97 ? -6.791 12.790 -5.400 1.00 94.50 97 PHE A O 1
ATOM 753 N N . VAL A 1 98 ? -6.904 13.958 -7.314 1.00 89.00 98 VAL A N 1
ATOM 754 C CA . VAL A 1 98 ? -6.942 15.287 -6.660 1.00 89.00 98 VAL A CA 1
ATOM 755 C C . VAL A 1 98 ? -8.113 15.421 -5.679 1.00 89.00 98 VAL A C 1
ATOM 757 O O . VAL A 1 98 ? -7.906 15.885 -4.562 1.00 89.00 98 VAL A O 1
ATOM 760 N N . ASP A 1 99 ? -9.300 14.941 -6.058 1.00 89.19 99 ASP A N 1
ATOM 761 C CA . ASP A 1 99 ? -10.514 14.963 -5.223 1.00 89.19 99 ASP A CA 1
ATOM 762 C C . ASP A 1 99 ? -10.862 13.571 -4.660 1.00 89.19 99 ASP A C 1
ATOM 764 O O . ASP A 1 99 ? -12.011 13.275 -4.320 1.00 89.19 99 ASP A O 1
ATOM 768 N N . ALA A 1 100 ? -9.878 12.668 -4.607 1.00 94.56 100 ALA A N 1
ATOM 769 C CA . ALA A 1 100 ? -10.089 11.312 -4.121 1.00 94.56 100 ALA A CA 1
ATOM 770 C C . ALA A 1 100 ? -10.408 11.282 -2.623 1.00 94.56 100 ALA A C 1
ATOM 772 O O . ALA A 1 100 ? -9.958 12.111 -1.832 1.00 94.56 100 ALA A O 1
ATOM 773 N N . THR A 1 101 ? -11.140 10.252 -2.206 1.00 94.88 101 THR A N 1
ATOM 774 C CA . THR A 1 101 ? -11.431 10.043 -0.788 1.00 94.88 101 THR A CA 1
ATOM 775 C C . THR A 1 101 ? -10.175 9.611 -0.043 1.00 94.88 101 THR A C 1
ATOM 777 O O . THR A 1 101 ? -9.511 8.646 -0.423 1.00 94.88 101 THR A O 1
ATOM 780 N N . GLU A 1 102 ? -9.870 10.283 1.063 1.00 96.12 102 GLU A N 1
ATOM 781 C CA . GLU A 1 102 ? -8.765 9.892 1.929 1.00 96.12 102 GLU A CA 1
ATOM 782 C C . GLU A 1 102 ? -9.157 8.724 2.836 1.00 96.12 102 GLU A C 1
ATOM 784 O O . GLU A 1 102 ? -9.993 8.845 3.737 1.00 96.12 102 GLU A O 1
ATOM 789 N N . VAL A 1 103 ? -8.489 7.591 2.636 1.00 96.94 103 VAL A N 1
ATOM 790 C CA . VAL A 1 103 ? -8.573 6.413 3.494 1.00 96.94 103 VAL A CA 1
ATOM 791 C C . VAL A 1 103 ? -7.338 6.351 4.385 1.00 96.94 103 VAL A C 1
ATOM 793 O O . VAL A 1 103 ? -6.196 6.407 3.924 1.00 96.94 103 VAL A O 1
ATOM 796 N N . VAL A 1 104 ? -7.557 6.200 5.689 1.00 96.50 104 VAL A N 1
ATOM 797 C CA . VAL A 1 104 ? -6.498 6.230 6.702 1.00 96.50 104 VAL A CA 1
ATOM 798 C C . VAL A 1 104 ? -6.450 4.958 7.528 1.00 96.50 104 VAL A C 1
ATOM 800 O O . VAL A 1 104 ? -7.448 4.269 7.735 1.00 96.50 104 VAL A O 1
ATOM 803 N N . TYR A 1 105 ? -5.258 4.674 8.053 1.00 96.00 105 TYR A N 1
ATOM 804 C CA . TYR A 1 105 ? -5.034 3.638 9.051 1.00 96.00 105 TYR A CA 1
ATOM 805 C C . TYR A 1 105 ? -4.191 4.169 10.208 1.00 96.00 105 TYR A C 1
ATOM 807 O O . TYR A 1 105 ? -3.030 4.553 10.040 1.00 96.00 105 TYR A O 1
ATOM 815 N N . GLN A 1 106 ? -4.770 4.152 11.406 1.00 94.44 106 GLN A N 1
ATOM 816 C CA . GLN A 1 106 ? -4.134 4.636 12.626 1.00 94.44 106 GLN A CA 1
ATOM 817 C C . GLN A 1 106 ? -4.112 3.514 13.674 1.00 94.44 106 GLN A C 1
ATOM 819 O O . GLN A 1 106 ? -5.096 3.332 14.392 1.00 94.44 106 GLN A O 1
ATOM 824 N N . PRO A 1 107 ? -3.001 2.762 13.801 1.00 94.88 107 PRO A N 1
ATOM 825 C CA . PRO A 1 107 ? -2.982 1.512 14.560 1.00 94.88 107 PRO A CA 1
ATOM 826 C C . PRO A 1 107 ? -3.279 1.688 16.050 1.00 94.88 107 PRO A C 1
ATOM 828 O O . PRO A 1 107 ? -3.873 0.803 16.648 1.00 94.88 107 PRO A O 1
ATOM 831 N N . PHE A 1 108 ? -2.912 2.825 16.644 1.00 96.00 108 PHE A N 1
ATOM 832 C CA . PHE A 1 108 ? -3.180 3.120 18.057 1.00 96.00 108 PHE A CA 1
ATOM 833 C C . PHE A 1 108 ? -4.595 3.647 18.323 1.00 96.00 108 PHE A C 1
ATOM 835 O O . PHE A 1 108 ? -4.970 3.815 19.475 1.00 96.00 108 PHE A O 1
ATOM 842 N N . VAL A 1 109 ? -5.373 3.907 17.269 1.00 94.75 109 VAL A N 1
ATOM 843 C CA . VAL A 1 109 ? -6.755 4.388 17.371 1.00 94.75 109 VAL A CA 1
ATOM 844 C C . VAL A 1 109 ? -7.731 3.263 17.040 1.00 94.75 109 VAL A C 1
ATOM 846 O O . VAL A 1 109 ? -8.722 3.089 17.740 1.00 94.75 109 VAL A O 1
ATOM 849 N N . ARG A 1 110 ? -7.471 2.490 15.974 1.00 93.88 110 ARG A N 1
ATOM 850 C CA . ARG A 1 110 ? -8.356 1.402 15.529 1.00 93.88 110 ARG A CA 1
ATOM 851 C C . ARG A 1 110 ? -7.639 0.335 14.688 1.00 93.88 110 ARG A C 1
ATOM 853 O O . ARG A 1 110 ? -6.675 0.647 13.988 1.00 93.88 110 ARG A O 1
ATOM 860 N N . PRO A 1 111 ? -8.122 -0.922 14.696 1.00 95.25 111 PRO A N 1
ATOM 861 C CA . PRO A 1 111 ? -7.546 -2.019 13.918 1.00 95.25 111 PRO A CA 1
ATOM 862 C C . PRO A 1 111 ? -8.064 -2.127 12.467 1.00 95.25 111 PRO A C 1
ATOM 864 O O . PRO A 1 111 ? -7.905 -3.181 11.854 1.00 95.25 111 PRO A O 1
ATOM 867 N N . TRP A 1 112 ? -8.668 -1.081 11.891 1.00 96.56 112 TRP A N 1
ATOM 868 C CA . TRP A 1 112 ? -9.180 -1.086 10.511 1.00 96.56 112 TRP A CA 1
ATOM 869 C C . TRP A 1 112 ? -8.910 0.222 9.759 1.00 96.56 112 TRP A C 1
ATOM 871 O O . TRP A 1 112 ? -8.572 1.236 10.365 1.00 96.56 112 TRP A O 1
ATOM 881 N N . PHE A 1 113 ? -9.045 0.174 8.432 1.00 97.44 113 PHE A N 1
ATOM 882 C CA . PHE A 1 113 ? -9.014 1.348 7.562 1.00 97.44 113 PHE A CA 1
ATOM 883 C C . PHE A 1 113 ? -10.398 2.000 7.504 1.00 97.44 113 PHE A C 1
ATOM 885 O O . PHE A 1 113 ? -11.401 1.289 7.528 1.00 97.44 113 PHE A O 1
ATOM 892 N N . CYS A 1 114 ? -10.462 3.324 7.408 1.00 96.31 114 CYS A N 1
ATOM 893 C CA . CYS A 1 114 ? -11.710 4.087 7.287 1.00 96.31 114 CYS A CA 1
ATOM 894 C C . CYS A 1 114 ? -11.482 5.358 6.465 1.00 96.31 114 CYS A C 1
ATOM 896 O O . CYS A 1 114 ? -10.333 5.790 6.323 1.00 96.31 114 CYS A O 1
ATOM 898 N N . GLN A 1 115 ? -12.555 5.984 5.980 1.00 94.69 115 GLN A N 1
ATOM 899 C CA . GLN A 1 115 ? -12.453 7.338 5.432 1.00 94.69 115 GLN A CA 1
ATOM 900 C C . GLN A 1 115 ? -12.196 8.331 6.569 1.00 94.69 115 GLN A C 1
ATOM 902 O O . GLN A 1 115 ? -12.601 8.107 7.716 1.00 94.69 115 GLN A O 1
ATOM 907 N N . VAL A 1 116 ? -11.527 9.440 6.261 1.00 90.00 116 VAL A N 1
ATOM 908 C CA . VAL A 1 116 ? -11.353 10.544 7.219 1.00 90.00 116 VAL A CA 1
ATOM 909 C C . VAL A 1 116 ? -12.703 11.180 7.574 1.00 90.00 116 VAL A C 1
ATOM 911 O O . VAL A 1 116 ? -12.943 11.487 8.740 1.00 90.00 116 VAL A O 1
ATOM 914 N N . SER A 1 117 ? -13.595 11.320 6.590 1.00 89.00 117 SER A N 1
ATOM 915 C CA . SER A 1 117 ? -14.946 11.882 6.728 1.00 89.00 117 SER A CA 1
ATOM 916 C C . SER A 1 117 ? -15.918 10.969 7.486 1.00 89.00 117 SER A C 1
ATOM 918 O O . SER A 1 117 ? -16.746 11.464 8.248 1.00 89.00 117 SER A O 1
ATOM 920 N N . THR A 1 118 ? -15.809 9.645 7.323 1.00 89.38 118 THR A N 1
ATOM 921 C CA . THR A 1 118 ? -16.686 8.634 7.951 1.00 89.38 118 THR A CA 1
ATOM 922 C C . THR A 1 118 ? -15.883 7.618 8.786 1.00 89.38 118 THR A C 1
ATOM 924 O O . THR A 1 118 ? -15.833 6.419 8.503 1.00 89.38 118 THR A O 1
ATOM 927 N N . PRO A 1 119 ? -15.248 8.056 9.889 1.00 89.44 119 PRO A N 1
ATOM 928 C CA . PRO A 1 119 ? -14.284 7.249 10.644 1.00 89.44 119 PRO A CA 1
ATOM 929 C C . PRO A 1 119 ? -14.858 5.976 11.294 1.00 89.44 119 PRO A C 1
ATOM 931 O O . PRO A 1 119 ? -14.095 5.075 11.657 1.00 89.44 119 PRO A O 1
ATOM 934 N N . ALA A 1 120 ? -16.177 5.910 11.484 1.00 89.62 120 ALA A N 1
ATOM 935 C CA . ALA A 1 120 ? -16.857 4.759 12.072 1.00 89.62 120 ALA A CA 1
ATOM 936 C C . ALA A 1 120 ? -16.929 3.558 11.114 1.00 89.62 120 ALA A C 1
ATOM 938 O O . ALA A 1 120 ? -17.041 2.418 11.566 1.00 89.62 120 ALA A O 1
ATOM 939 N N . GLU A 1 121 ? -16.830 3.796 9.806 1.00 92.25 121 GLU A N 1
ATOM 940 C CA . GLU A 1 121 ? -17.043 2.772 8.793 1.00 92.25 121 GLU A CA 1
ATOM 941 C C . GLU A 1 121 ? -15.736 2.079 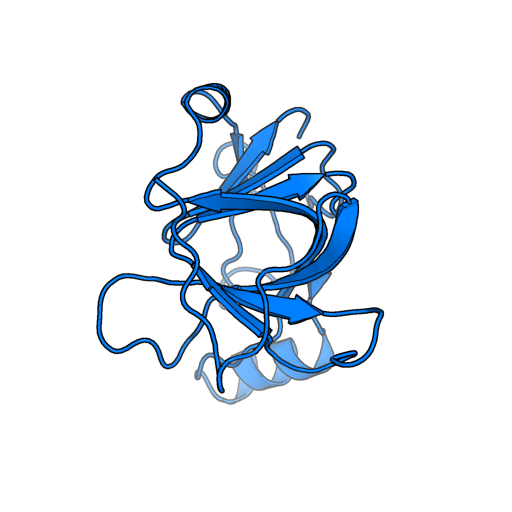8.420 1.00 92.25 121 GLU A C 1
ATOM 943 O O . GLU A 1 121 ? -14.698 2.698 8.170 1.00 92.25 121 GLU A O 1
ATOM 948 N N . LYS A 1 122 ? -15.780 0.747 8.407 1.00 94.56 122 LYS A N 1
ATOM 949 C CA . LYS A 1 122 ? -14.640 -0.067 8.006 1.00 94.56 122 LYS A CA 1
ATOM 950 C C . LYS A 1 122 ? -14.594 -0.179 6.487 1.00 94.56 122 LYS A C 1
ATOM 952 O O . LYS A 1 122 ? -15.446 -0.829 5.889 1.00 94.56 122 LYS A O 1
ATOM 957 N N . ILE A 1 123 ? -13.499 0.293 5.910 1.00 95.12 123 ILE A N 1
ATOM 958 C CA . ILE A 1 123 ? -13.118 0.019 4.528 1.00 95.12 123 ILE A CA 1
ATOM 959 C C . ILE A 1 123 ? -12.153 -1.159 4.501 1.00 95.12 123 ILE A C 1
ATOM 961 O O . ILE A 1 123 ? -11.222 -1.271 5.303 1.00 95.12 123 ILE A O 1
ATOM 965 N N . TRP A 1 124 ? -12.383 -2.066 3.562 1.00 96.00 124 TRP A N 1
ATOM 966 C CA . TRP A 1 124 ? -11.496 -3.202 3.316 1.00 96.00 124 TRP A CA 1
ATOM 967 C C . TRP A 1 124 ? -11.295 -3.499 1.829 1.00 96.00 124 TRP A C 1
ATOM 969 O O . TRP A 1 124 ? -10.449 -4.329 1.496 1.00 96.00 124 TRP A O 1
ATOM 979 N N . ARG A 1 125 ? -12.021 -2.809 0.945 1.00 96.12 125 ARG A N 1
ATOM 980 C CA . ARG A 1 125 ? -11.932 -2.953 -0.504 1.00 96.12 125 ARG A CA 1
ATOM 981 C C . ARG A 1 125 ? -12.089 -1.591 -1.173 1.00 96.12 125 ARG A C 1
ATOM 983 O O . ARG A 1 125 ? -12.847 -0.780 -0.657 1.00 96.12 125 ARG A O 1
ATOM 990 N N . LEU A 1 126 ? -11.364 -1.365 -2.265 1.00 96.25 126 LEU A N 1
ATOM 991 C CA . LEU A 1 126 ? -11.427 -0.165 -3.103 1.00 96.25 126 LEU A CA 1
ATOM 992 C C . LEU A 1 126 ? -11.238 -0.565 -4.571 1.00 96.25 126 LEU A C 1
ATOM 994 O O . LEU A 1 126 ? -10.450 -1.473 -4.852 1.00 96.25 126 LEU A O 1
ATOM 998 N N . ASP A 1 12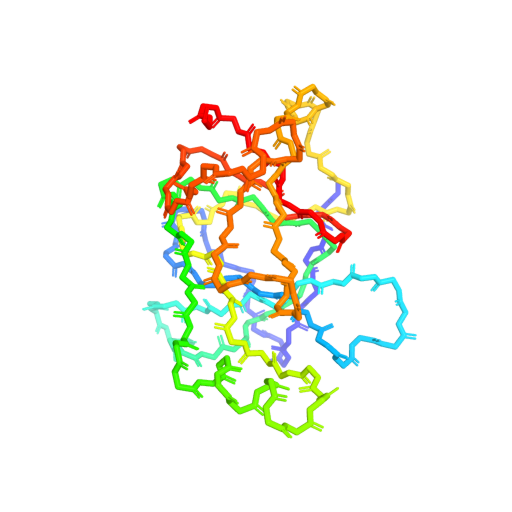7 ? -11.900 0.124 -5.496 1.00 96.25 127 ASP A N 1
ATOM 999 C CA . ASP A 1 127 ? -11.769 -0.171 -6.928 1.00 96.25 127 ASP A CA 1
ATOM 1000 C C . ASP A 1 127 ? -10.427 0.324 -7.479 1.00 96.25 127 ASP A C 1
ATOM 1002 O O . ASP A 1 127 ? -9.689 -0.439 -8.108 1.00 96.25 127 ASP A O 1
ATOM 1006 N N . ARG A 1 128 ? -10.061 1.573 -7.167 1.00 96.94 128 ARG A N 1
ATOM 1007 C CA . ARG A 1 128 ? -8.721 2.127 -7.404 1.00 96.94 128 ARG A CA 1
ATOM 1008 C C . ARG A 1 128 ? -8.223 2.884 -6.189 1.00 96.94 128 ARG A C 1
ATOM 1010 O O . ARG A 1 128 ? -8.978 3.581 -5.512 1.00 96.94 128 ARG A O 1
ATOM 1017 N N . ALA A 1 129 ? -6.928 2.763 -5.926 1.00 97.75 129 ALA A N 1
ATOM 1018 C CA . ALA A 1 129 ? -6.292 3.467 -4.831 1.00 97.75 129 ALA A CA 1
ATOM 1019 C C . ALA A 1 129 ? -4.856 3.874 -5.159 1.00 97.75 129 ALA A C 1
ATOM 1021 O O . ALA A 1 129 ? -4.128 3.139 -5.819 1.00 97.75 129 ALA A O 1
ATOM 1022 N N . CYS A 1 130 ? -4.430 5.012 -4.629 1.00 97.81 130 CYS A N 1
ATOM 1023 C CA . CYS A 1 130 ? -3.083 5.533 -4.751 1.00 97.81 130 CYS A CA 1
ATOM 1024 C C . CYS A 1 130 ? -2.517 5.813 -3.355 1.00 97.81 130 CYS A C 1
ATOM 1026 O O . CYS A 1 130 ? -3.083 6.581 -2.578 1.00 97.81 130 CYS A O 1
ATOM 1028 N N . THR A 1 131 ? -1.414 5.165 -2.984 1.00 97.19 131 THR A N 1
ATOM 1029 C CA . THR A 1 131 ? -0.748 5.458 -1.706 1.00 97.19 131 THR A CA 1
ATOM 1030 C C . THR A 1 131 ? -0.028 6.793 -1.796 1.00 97.19 131 THR A C 1
ATOM 1032 O O . THR A 1 131 ? 0.692 6.991 -2.766 1.00 97.19 131 THR A O 1
ATOM 1035 N N . PHE A 1 132 ? -0.136 7.671 -0.798 1.00 95.56 132 PHE A N 1
ATOM 1036 C CA . PHE A 1 132 ? 0.672 8.893 -0.758 1.00 95.56 132 PHE A CA 1
ATOM 1037 C C . PHE A 1 132 ? 0.794 9.447 0.663 1.00 95.56 132 PHE A C 1
ATOM 1039 O O . PHE A 1 132 ? -0.179 9.510 1.414 1.00 95.56 132 PHE A O 1
ATOM 1046 N N . GLY A 1 133 ? 2.007 9.834 1.064 1.00 93.56 133 GLY A N 1
ATOM 1047 C CA . GLY A 1 133 ? 2.265 10.368 2.402 1.00 93.56 133 GLY A CA 1
ATOM 1048 C C . GLY A 1 133 ? 1.860 9.407 3.532 1.00 93.56 133 GLY A C 1
ATOM 1049 O O . GLY A 1 133 ? 2.547 8.422 3.812 1.00 93.56 133 GLY A O 1
ATOM 1050 N N . ALA A 1 134 ? 0.781 9.738 4.246 1.00 91.81 134 ALA A N 1
ATOM 1051 C CA . ALA A 1 134 ? 0.218 8.921 5.327 1.00 91.81 134 ALA A CA 1
ATOM 1052 C C . ALA A 1 134 ? -1.192 8.383 5.022 1.00 91.81 134 ALA A C 1
ATOM 1054 O O . ALA A 1 134 ? -1.782 7.736 5.891 1.00 91.81 134 ALA A O 1
ATOM 1055 N N . VAL A 1 135 ? -1.703 8.632 3.816 1.00 94.62 135 VAL A N 1
ATOM 1056 C CA . VAL A 1 135 ? -3.059 8.287 3.389 1.00 94.62 135 VAL A CA 1
ATOM 1057 C C . VAL A 1 135 ? -3.030 7.300 2.221 1.00 94.62 135 VAL A C 1
ATOM 1059 O O . VAL A 1 135 ? -1.985 7.002 1.627 1.00 94.62 135 VAL A O 1
ATOM 1062 N N . LEU A 1 136 ? -4.199 6.755 1.920 1.00 96.00 136 LEU A N 1
ATOM 1063 C CA . LEU A 1 136 ? -4.501 6.067 0.681 1.00 96.00 136 LEU A CA 1
ATOM 1064 C C . LEU A 1 136 ? -5.626 6.854 0.001 1.00 96.00 136 LEU A C 1
ATOM 1066 O O . LEU A 1 136 ? -6.721 6.944 0.546 1.00 96.00 136 LEU A O 1
ATOM 1070 N N . LEU A 1 137 ? -5.341 7.442 -1.153 1.00 97.00 137 LEU A N 1
ATOM 1071 C CA . LEU A 1 137 ? -6.307 8.175 -1.962 1.00 97.00 137 LEU A CA 1
ATOM 1072 C C . LEU A 1 137 ? -7.132 7.166 -2.750 1.00 97.00 137 LEU A C 1
ATOM 1074 O O . LEU A 1 137 ? -6.560 6.346 -3.463 1.00 97.00 137 LEU A O 1
ATOM 1078 N N . ALA A 1 138 ? -8.448 7.184 -2.604 1.00 95.44 138 ALA A N 1
ATOM 1079 C CA . ALA A 1 138 ? -9.324 6.160 -3.149 1.00 95.44 138 ALA A CA 1
ATOM 1080 C C . ALA A 1 138 ? -10.365 6.735 -4.114 1.00 95.44 138 ALA A C 1
ATOM 1082 O O . ALA A 1 138 ? -10.982 7.766 -3.840 1.00 95.44 138 ALA A O 1
ATOM 1083 N N . LEU A 1 139 ? -10.581 6.024 -5.220 1.00 90.88 139 LEU A N 1
ATOM 1084 C CA . LEU A 1 139 ? -11.670 6.262 -6.164 1.00 90.88 139 LEU A CA 1
ATOM 1085 C C . LEU A 1 139 ? -12.668 5.102 -6.045 1.00 90.88 139 LEU A C 1
ATOM 1087 O O . LEU A 1 139 ? -12.261 3.939 -6.106 1.00 90.88 139 LEU A O 1
ATOM 1091 N N . GLY A 1 140 ? -13.954 5.420 -5.860 1.00 72.94 140 GLY A N 1
ATOM 1092 C CA . GLY A 1 140 ? -15.017 4.424 -5.644 1.00 72.94 140 GLY A CA 1
ATOM 1093 C C . GLY A 1 140 ? -14.985 3.775 -4.251 1.00 72.94 140 GLY A C 1
ATOM 1094 O O . GLY A 1 140 ? -15.050 2.553 -4.153 1.00 72.94 140 GLY A O 1
ATOM 1095 N N . ALA A 1 141 ? -14.806 4.584 -3.196 1.00 61.28 141 ALA A N 1
ATOM 1096 C CA . ALA A 1 141 ? -14.654 4.152 -1.799 1.00 61.28 141 ALA A CA 1
ATOM 1097 C C . ALA A 1 141 ? -15.950 4.183 -0.984 1.00 61.28 141 ALA A C 1
ATOM 1099 O O . ALA A 1 141 ? -16.800 5.059 -1.256 1.00 61.28 141 ALA A O 1
#

Organism: Ostreococcus tauri (NCBI:txid70448)

Sequence (141 aa):
MSGFVSKDQRPEPELSQRVKVHRNLNAKGAPVYSIVALSGEHKNKVVGYAPSVELADVELKVSAASHRRVIREGVRNVHSWAVGNYMGSFVEPPSDFVDATEVVYQPFVRPWFCQVSTPAEKIWRLDRACTFGAVLLALGA

InterPro domains:
  IPR058002 Gp82 [PF25735] (16-118)

pLDDT: mean 95.33, std 5.28, range [61.28, 98.81]

Radius of gyration: 14.33 Å; chains: 1; bounding box: 36×30×39 Å

Foldseek 3Di:
DAQWDFDPPADDDDFQFKWKWDWDPPDPDATKIFIAGCDDPRHRHGGTIGQKWKFFFKFKFFDPVVLVVCQVVVDDDTGIIIIGGTHGGDNDDDPVLPVFFWWADDSNVDRAIDTPVGRVDGDGTARMWMDHRGTIGGDRD

Secondary structure (DSSP, 8-state):
-B--EESTTPPPPPTT-EEEEEE-TT-SSS--EEEEESSSTTTTSEEEEESEEEEEEEEEEE-HHHHHHHHHHSS--S-EEEEEEEEEEESS--GGGTT-EEEE--TTT-SSBEESS-TTSPB-EEEEEEEETTEEEEE--